Protein 5NGN (pdb70)

Structure (mmCIF, N/CA/C/O backbone):
data_5NGN
#
_entry.id   5NGN
#
_cell.length_a   19.318
_cell.length_b   54.655
_cell.length_c   42.400
_cell.angle_alpha   90.00
_cell.angle_beta   100.60
_cell.angle_gamma   90.00
#
_symmetry.space_group_name_H-M   'P 1 21 1'
#
loop_
_entity.id
_entity.type
_entity.pdbx_description
1 polymer 'lybatide 2'
2 non-polymer GLYCEROL
3 non-polymer ACETONITRILE
4 non-polymer 'TETRAETHYLENE GLYCOL'
5 water water
#
loop_
_atom_site.group_PDB
_atom_site.id
_atom_site.type_symbol
_atom_site.label_atom_id
_atom_site.label_alt_id
_atom_site.label_comp_id
_atom_site.label_asym_id
_atom_site.label_entity_id
_atom_site.label_seq_id
_atom_site.pdbx_PDB_ins_code
_atom_site.Cartn_x
_atom_site.Cartn_y
_atom_site.Cartn_z
_atom_site.occupancy
_atom_site.B_iso_or_equiv
_atom_site.auth_seq_id
_atom_site.auth_comp_id
_atom_site.auth_asym_id
_atom_site.auth_atom_id
_atom_site.pdbx_PDB_model_num
ATOM 1 N N . ASP A 1 1 ? 2.176 42.481 20.560 1.00 5.64 1 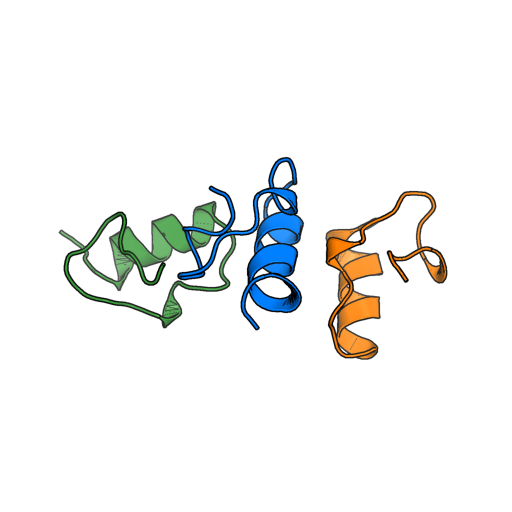ASP A N 1
ATOM 2 C CA . ASP A 1 1 ? 2.517 43.012 19.197 1.00 5.36 1 ASP A CA 1
ATOM 3 C C . ASP A 1 1 ? 2.130 44.466 19.146 1.00 4.67 1 ASP A C 1
ATOM 4 O O . ASP A 1 1 ? 1.980 45.096 20.186 1.00 4.66 1 ASP A O 1
ATOM 9 N N . SER A 1 2 ? 2.174 45.040 17.926 1.00 4.41 2 SER A N 1
ATOM 10 C CA . SER A 1 2 ? 1.879 46.472 17.788 1.00 4.49 2 SER A CA 1
ATOM 11 C C . SER A 1 2 ? 2.840 47.329 18.579 1.00 4.23 2 SER A C 1
ATOM 12 O O . SER A 1 2 ? 2.531 48.402 19.042 1.00 4.49 2 SER A O 1
ATOM 15 N N . CYS A 1 3 ? 4.064 46.806 18.731 1.00 4.07 3 CYS A N 1
ATOM 16 C CA . CYS A 1 3 ? 5.163 47.464 19.411 1.00 4.46 3 CYS A CA 1
ATOM 17 C C . CYS A 1 3 ? 5.118 47.404 20.926 1.00 4.57 3 CYS A C 1
ATOM 18 O O . CYS A 1 3 ? 5.895 48.080 21.627 1.00 5.00 3 CYS A O 1
ATOM 21 N N . SER A 1 4 ? 4.306 46.468 21.454 1.00 4.65 4 SER A N 1
ATOM 22 C CA . SER A 1 4 ? 4.217 46.286 22.880 1.00 4.73 4 SER A CA 1
ATOM 23 C C . SER A 1 4 ? 5.556 45.892 23.551 1.00 5.09 4 SER A C 1
ATOM 24 O O . SER A 1 4 ? 5.726 46.129 24.752 1.00 5.32 4 SER A O 1
ATOM 27 N N . GLU A 1 5 ? 6.414 45.242 22.782 1.00 5.11 5 GLU A N 1
ATOM 28 C CA . GLU A 1 5 ? 7.764 44.915 23.313 1.00 5.76 5 GLU A CA 1
ATOM 29 C C . GLU A 1 5 ? 8.593 46.101 23.653 1.00 6.17 5 GLU A C 1
ATOM 30 O O . GLU A 1 5 ? 9.506 45.936 24.453 1.00 7.14 5 GLU A O 1
ATOM 36 N N . TYR A 1 6 ? 8.320 47.238 23.025 1.00 5.86 6 TYR A N 1
ATOM 37 C CA . TYR A 1 6 ? 9.246 48.346 23.045 1.00 6.66 6 TYR A CA 1
ATOM 38 C C . TYR A 1 6 ? 8.685 49.679 23.448 1.00 7.61 6 TYR A C 1
ATOM 39 O O . TYR A 1 6 ? 9.437 50.598 23.754 1.00 9.12 6 TYR A O 1
ATOM 48 N N . CYS A 1 7 ? 7.334 49.840 23.445 1.00 7.32 7 CYS A N 1
ATOM 49 C CA . CYS A 1 7 ? 6.655 51.113 23.514 1.00 7.51 7 CYS A CA 1
ATOM 50 C C . CYS A 1 7 ? 5.458 51.002 24.427 1.00 7.32 7 CYS A C 1
ATOM 51 O O . CYS A 1 7 ? 4.872 49.943 24.527 1.00 7.01 7 CYS A O 1
ATOM 54 N N . SER A 1 8 ? 5.047 52.132 24.983 1.00 9.01 8 SER A N 1
ATOM 55 C CA . SER A 1 8 ? 3.731 52.171 25.634 1.00 10.27 8 SER A CA 1
ATOM 56 C C . SER A 1 8 ? 2.628 52.497 24.658 1.00 11.45 8 SER A C 1
ATOM 57 O O . SER A 1 8 ? 1.471 52.059 24.838 1.00 14.97 8 SER A O 1
ATOM 60 N N . ASN A 1 9 ? 2.921 53.197 23.597 1.00 10.14 9 ASN A N 1
ATOM 61 C CA . ASN A 1 9 ? 1.907 53.381 22.573 1.00 10.93 9 ASN A CA 1
ATOM 62 C C . ASN A 1 9 ? 1.932 52.222 21.591 1.00 8.91 9 ASN A C 1
ATOM 63 O O . ASN A 1 9 ? 2.757 51.356 21.678 1.00 7.96 9 ASN A O 1
ATOM 68 N N . ARG A 1 10 ? 0.962 52.235 20.673 1.00 8.29 10 ARG A N 1
ATOM 69 C CA . ARG A 1 10 ? 0.646 51.078 19.890 1.00 7.35 10 ARG A CA 1
ATOM 70 C C . ARG A 1 10 ? 0.557 51.416 18.438 1.00 6.90 10 ARG A C 1
ATOM 71 O O . ARG A 1 10 ? -0.187 52.341 18.025 1.00 7.90 10 ARG A O 1
ATOM 79 N N . CYS A 1 11 ? 1.286 50.651 17.635 1.00 5.96 11 CYS A N 1
ATOM 80 C CA . CYS A 1 11 ? 1.362 50.866 16.194 1.00 6.61 11 CYS A CA 1
ATOM 81 C C . CYS A 1 11 ? 1.230 49.543 15.492 1.00 5.58 11 CYS A C 1
ATOM 82 O O . CYS A 1 11 ? 2.181 48.894 15.107 1.00 5.20 11 CYS A O 1
ATOM 85 N N . PRO A 1 12 ? -0.030 49.102 15.278 1.00 5.56 12 PRO A N 1
ATOM 86 C CA . PRO A 1 12 ? -0.252 47.846 14.567 1.00 5.70 12 PRO A CA 1
ATOM 87 C C . PRO A 1 12 ? 0.256 47.784 13.141 1.00 5.61 12 PRO A C 1
ATOM 88 O O . PRO A 1 12 ? 0.511 46.731 12.629 1.00 6.32 12 PRO A O 1
ATOM 92 N N . SER A 1 13 ? 0.521 48.961 12.545 1.00 5.92 13 SER A N 1
ATOM 93 C CA . SER A 1 13 ? 1.069 49.018 11.203 1.00 6.46 13 SER A CA 1
ATOM 94 C C . SER A 1 13 ? 2.470 48.515 11.082 1.00 5.87 13 SER A C 1
ATOM 95 O O . SER A 1 13 ? 2.908 48.186 9.992 1.00 6.10 13 SER A O 1
ATOM 98 N N . CYS A 1 14 ? 3.161 48.365 12.241 1.00 5.52 14 CYS A N 1
ATOM 99 C CA . CYS A 1 14 ? 4.452 47.715 12.268 1.00 6.01 14 CYS A CA 1
ATOM 100 C C . CYS A 1 14 ? 4.416 46.189 12.238 1.00 5.66 14 CYS A C 1
ATOM 101 O O . CYS A 1 14 ? 5.495 45.560 12.041 1.00 5.82 14 CYS A O 1
ATOM 104 N N . ASP A 1 15 ? 3.228 45.609 12.422 1.00 5.66 15 ASP A N 1
ATOM 105 C CA . ASP A 1 15 ? 3.100 44.174 12.476 1.00 6.23 15 ASP A CA 1
ATOM 106 C C . ASP A 1 15 ? 3.416 43.547 11.096 1.00 7.12 15 ASP A C 1
ATOM 107 O O . ASP A 1 15 ? 3.419 44.223 10.075 1.00 7.18 15 ASP A O 1
ATOM 112 N N . GLY A 1 16 ? 3.639 42.233 11.084 1.00 8.13 16 GLY A N 1
ATOM 113 C CA . GLY A 1 16 ? 3.781 41.545 9.835 1.00 8.38 16 GLY A CA 1
ATOM 114 C C . GLY A 1 16 ? 5.107 41.690 9.168 1.00 9.26 16 GLY A C 1
ATOM 115 O O . GLY A 1 16 ? 5.215 41.493 7.953 1.00 12.06 16 GLY A O 1
ATOM 116 N N . GLN A 1 17 ? 6.158 41.894 9.937 1.00 8.47 17 GLN A N 1
ATOM 117 C CA . GLN A 1 17 ? 7.472 42.082 9.388 1.00 8.93 17 GLN A CA 1
ATOM 118 C C . GLN A 1 17 ? 8.462 41.096 10.010 1.00 9.47 17 GLN A C 1
ATOM 119 O O . GLN A 1 17 ? 8.277 40.616 11.118 1.00 11.42 17 GLN A O 1
ATOM 125 N N . THR A 1 18 ? 9.602 40.972 9.350 1.00 9.21 18 THR A N 1
ATOM 126 C CA . THR A 1 18 ? 10.699 40.248 9.944 1.00 9.70 18 THR A CA 1
ATOM 127 C C . THR A 1 18 ? 11.271 41.044 11.106 1.00 8.54 18 THR A C 1
ATOM 128 O O . THR A 1 18 ? 10.955 42.202 11.329 1.00 8.32 18 THR A O 1
ATOM 132 N N . GLN A 1 19 ? 12.114 40.418 11.903 1.00 7.80 19 GLN A N 1
ATOM 133 C CA . GLN A 1 19 ? 12.461 40.964 13.209 1.00 7.60 19 GLN A CA 1
ATOM 134 C C . GLN A 1 19 ? 13.111 42.319 13.196 1.00 6.78 19 GLN A C 1
ATOM 135 O O . GLN A 1 19 ? 12.673 43.226 13.930 1.00 6.45 19 GLN A O 1
ATOM 141 N N . THR A 1 20 ? 14.186 42.502 12.432 1.00 6.40 20 THR A N 1
ATOM 142 C CA . THR A 1 20 ? 14.850 43.805 12.506 1.00 6.53 20 THR A CA 1
ATOM 143 C C . THR A 1 20 ? 13.949 44.939 12.027 1.00 5.90 20 THR A C 1
ATOM 144 O O . THR A 1 20 ? 13.922 46.023 12.612 1.00 5.89 20 THR A O 1
ATOM 148 N N . GLN A 1 21 ? 13.208 44.679 10.939 1.00 6.17 21 GLN A N 1
ATOM 149 C CA . GLN A 1 21 ? 12.277 45.696 10.442 1.00 6.33 21 GLN A CA 1
ATOM 150 C C . GLN A 1 21 ? 11.189 46.028 11.436 1.00 5.79 21 GLN A C 1
ATOM 151 O O . GLN A 1 21 ? 10.835 47.211 11.623 1.00 5.80 21 GLN A O 1
ATOM 157 N N . TYR A 1 22 ? 10.628 45.035 12.101 1.00 5.42 22 TYR A N 1
ATOM 158 C CA . TYR A 1 22 ? 9.693 45.302 13.182 1.00 5.01 22 TYR A CA 1
ATOM 159 C C . TYR A 1 22 ? 10.287 46.193 14.261 1.00 5.16 22 TYR A C 1
ATOM 160 O O . TYR A 1 22 ? 9.688 47.191 14.680 1.00 4.94 22 TYR A O 1
ATOM 169 N N . THR A 1 23 ? 11.486 45.826 14.744 1.00 4.81 23 THR A N 1
ATOM 170 C CA . THR A 1 23 ? 12.114 46.607 15.797 1.00 4.82 23 THR A CA 1
ATOM 171 C C . THR A 1 23 ? 12.381 48.078 15.346 1.00 4.88 23 THR A C 1
ATOM 172 O O . THR A 1 23 ? 12.096 49.023 16.099 1.00 4.49 23 THR A O 1
ATOM 176 N N . LEU A 1 24 ? 12.933 48.209 14.129 1.00 4.86 24 LEU A N 1
ATOM 177 C CA . LEU A 1 24 ? 13.116 49.578 13.558 1.00 5.12 24 LEU A CA 1
ATOM 178 C C . LEU A 1 24 ? 11.843 50.378 13.502 1.00 5.14 24 LEU A C 1
ATOM 179 O O . LEU A 1 24 ? 11.776 51.511 13.957 1.00 5.25 24 LEU A O 1
ATOM 184 N N . CYS A 1 25 ? 10.782 49.727 12.980 1.00 5.06 25 CYS A N 1
ATOM 185 C CA . CYS A 1 25 ? 9.507 50.404 12.925 1.00 5.51 25 CYS A CA 1
ATOM 186 C C . CYS A 1 25 ? 9.130 50.878 14.300 1.00 4.93 25 CYS A C 1
ATOM 187 O O . CYS A 1 25 ? 8.699 52.004 14.501 1.00 5.32 25 CYS A O 1
ATOM 190 N N . CYS A 1 26 ? 9.222 50.030 15.274 1.00 4.59 26 CYS A N 1
ATOM 191 C CA . CYS A 1 26 ? 8.771 50.386 16.613 1.00 4.90 26 CYS A CA 1
ATOM 192 C C . CYS A 1 26 ? 9.600 51.462 17.256 1.00 4.94 26 CYS A C 1
ATOM 193 O O . CYS A 1 26 ? 9.055 52.397 17.810 1.00 5.60 26 CYS A O 1
ATOM 196 N N . ILE A 1 27 ? 10.915 51.323 17.207 1.00 5.07 27 ILE A N 1
ATOM 197 C CA . ILE A 1 27 ? 11.705 52.281 18.008 1.00 5.76 27 ILE A CA 1
ATOM 198 C C . ILE A 1 27 ? 11.974 53.607 17.290 1.00 6.30 27 ILE A C 1
ATOM 199 O O . ILE A 1 27 ? 12.206 54.613 17.968 1.00 7.63 27 ILE A O 1
ATOM 204 N N . ASN A 1 28 ? 11.896 53.607 15.974 1.00 6.20 28 ASN A N 1
ATOM 205 C CA . ASN A 1 28 ? 12.122 54.879 15.208 1.00 6.51 28 ASN A CA 1
ATOM 206 C C . ASN A 1 28 ? 10.889 55.554 14.702 1.00 7.26 28 ASN A C 1
ATOM 207 O O . ASN A 1 28 ? 10.901 56.738 14.405 1.00 7.88 28 ASN A O 1
ATOM 212 N N . ILE A 1 29 ? 9.797 54.809 14.538 1.00 6.16 29 ILE A N 1
ATOM 213 C CA . ILE A 1 29 ? 8.574 55.338 13.985 1.00 6.74 29 ILE A CA 1
ATOM 214 C C . ILE A 1 29 ? 7.475 55.331 15.034 1.00 6.74 29 ILE A C 1
ATOM 215 O O . ILE A 1 29 ? 6.798 56.341 15.241 1.00 8.30 29 ILE A O 1
ATOM 220 N N . CYS A 1 30 ? 7.240 54.201 15.729 1.00 6.24 30 CYS A N 1
ATOM 221 C CA . CYS A 1 30 ? 6.163 54.199 16.717 1.00 6.53 30 CYS A CA 1
ATOM 222 C C . CYS A 1 30 ? 6.453 54.998 17.967 1.00 6.58 30 CYS A C 1
ATOM 223 O O . CYS A 1 30 ? 5.617 55.845 18.372 1.00 7.58 30 CYS A O 1
ATOM 226 N N . CYS A 1 31 ? 7.606 54.797 18.580 1.00 7.38 31 CYS A N 1
ATOM 227 C CA . CYS A 1 31 ? 7.921 55.514 19.854 1.00 8.83 31 CYS A CA 1
ATOM 228 C C . CYS A 1 31 ? 9.346 56.012 19.968 1.00 9.86 31 CYS A C 1
ATOM 229 O O . CYS A 1 31 ? 10.070 55.637 20.894 1.00 11.68 31 CYS A O 1
ATOM 232 N N . PRO A 1 32 ? 9.781 56.825 19.008 1.00 10.86 32 PRO A N 1
ATOM 233 C CA . PRO A 1 32 ? 11.179 57.345 19.152 1.00 12.22 32 PRO A CA 1
ATOM 234 C C . PRO A 1 32 ? 11.381 58.280 20.408 1.00 14.82 32 PRO A C 1
ATOM 235 O O . PRO A 1 32 ? 10.381 58.927 20.732 1.00 15.82 32 PRO A O 1
ATOM 239 N N . ASP B 1 1 ? 13.495 57.442 0.211 1.00 14.93 1 ASP B N 1
ATOM 240 C CA . ASP B 1 1 ? 12.472 56.864 1.120 1.00 11.50 1 ASP B CA 1
ATOM 241 C C . ASP B 1 1 ? 12.224 55.390 0.780 1.00 9.10 1 ASP B C 1
ATOM 242 O O . ASP B 1 1 ? 12.229 54.960 -0.373 1.00 8.81 1 ASP B O 1
ATOM 247 N N . SER B 1 2 ? 12.092 54.610 1.842 1.00 7.32 2 SER B N 1
ATOM 248 C CA . SER B 1 2 ? 11.779 53.202 1.772 1.00 7.06 2 SER B CA 1
ATOM 249 C C . SER B 1 2 ? 12.793 52.368 0.978 1.00 6.25 2 SER B C 1
ATOM 250 O O . SER B 1 2 ? 12.458 51.299 0.501 1.00 6.95 2 SER B O 1
ATOM 253 N N . CYS B 1 3 ? 13.994 52.890 0.866 1.00 6.23 3 CYS B N 1
ATOM 254 C CA . CYS B 1 3 ? 15.138 52.221 0.202 1.00 6.41 3 CYS B CA 1
ATOM 255 C C . CYS B 1 3 ? 14.990 52.153 -1.294 1.00 7.40 3 CYS B C 1
ATOM 256 O O . CYS B 1 3 ? 15.714 51.385 -1.954 1.00 8.06 3 CYS B O 1
ATOM 259 N N . SER B 1 4 ? 14.189 53.019 -1.887 1.00 7.82 4 SER B N 1
ATOM 260 C CA . SER B 1 4 ? 14.053 52.981 -3.348 1.00 9.16 4 SER B CA 1
ATOM 261 C C . SER B 1 4 ? 15.374 53.258 -4.098 1.00 9.73 4 SER B C 1
ATOM 262 O O . SER B 1 4 ? 15.493 52.787 -5.295 1.00 11.23 4 SER B O 1
ATOM 265 N N . GLU B 1 5 ? 16.320 53.944 -3.522 1.00 9.53 5 GLU B N 1
ATOM 266 C CA . GLU B 1 5 ? 17.604 54.239 -4.119 1.00 10.69 5 GLU B CA 1
ATOM 267 C C . GLU B 1 5 ? 18.499 53.001 -4.236 1.00 10.39 5 GLU B C 1
ATOM 268 O O . GLU B 1 5 ? 19.413 52.968 -5.074 1.00 12.54 5 GLU B O 1
ATOM 274 N N . TYR B 1 6 ? 18.291 52.028 -3.338 1.00 7.94 6 TYR B N 1
ATOM 275 C CA . TYR B 1 6 ? 19.148 50.871 -3.157 1.00 7.63 6 TYR B CA 1
ATOM 276 C C . TYR B 1 6 ? 18.531 49.566 -3.562 1.00 7.06 6 TYR B C 1
ATOM 277 O O . TYR B 1 6 ? 19.289 48.602 -3.854 1.00 7.83 6 TYR B O 1
ATOM 286 N N . CYS B 1 7 ? 17.209 49.446 -3.525 1.00 6.63 7 CYS B N 1
ATOM 287 C CA . CYS B 1 7 ? 16.492 48.188 -3.510 1.00 6.32 7 CYS B CA 1
ATOM 288 C C . CYS B 1 7 ? 15.343 48.253 -4.485 1.00 7.65 7 CYS B C 1
ATOM 289 O O . CYS B 1 7 ? 14.791 49.344 -4.733 1.00 8.36 7 CYS B O 1
ATOM 292 N N . SER B 1 8 ? 14.970 47.124 -5.062 1.00 7.58 8 SER B N 1
ATOM 293 C CA . SER B 1 8 ? 13.735 47.015 -5.831 1.00 7.94 8 SER B CA 1
ATOM 294 C C . SER B 1 8 ? 12.528 46.676 -4.948 1.00 9.36 8 SER B C 1
ATOM 295 O O . SER B 1 8 ? 11.407 46.941 -5.357 1.00 10.74 8 SER B O 1
ATOM 298 N N . ASN B 1 9 ? 12.716 46.035 -3.776 1.00 9.39 9 ASN B N 1
ATOM 299 C CA . ASN B 1 9 ? 11.702 45.924 -2.776 1.00 9.46 9 ASN B CA 1
ATOM 300 C C . ASN B 1 9 ? 11.666 47.252 -2.001 1.00 9.04 9 ASN B C 1
ATOM 301 O O . ASN B 1 9 ? 12.420 48.193 -2.295 1.00 9.90 9 ASN B O 1
ATOM 306 N N . ARG B 1 10 ? 10.725 47.346 -1.119 1.00 9.12 10 ARG B N 1
ATOM 307 C CA . ARG B 1 10 ? 10.514 48.615 -0.346 1.00 9.22 10 ARG B CA 1
ATOM 308 C C . ARG B 1 10 ? 10.432 48.307 1.118 1.00 8.66 10 ARG B C 1
ATOM 309 O O . ARG B 1 10 ? 9.743 47.384 1.530 1.00 10.28 10 ARG B O 1
ATOM 317 N N . CYS B 1 11 ? 11.153 49.125 1.888 1.00 7.18 11 CYS B N 1
ATOM 318 C CA . CYS B 1 11 ? 11.218 48.935 3.353 1.00 7.81 11 CYS B CA 1
ATOM 319 C C . CYS B 1 11 ? 10.991 50.302 4.034 1.00 7.25 11 CYS B C 1
ATOM 320 O O . CYS B 1 11 ? 11.898 50.945 4.468 1.00 6.73 11 CYS B O 1
ATOM 323 N N . PRO B 1 12 ? 9.698 50.659 4.213 1.00 8.02 12 PRO B N 1
ATOM 324 C CA . PRO B 1 12 ? 9.402 51.889 4.928 1.00 8.07 12 PRO B CA 1
ATOM 325 C C . PRO B 1 12 ? 9.852 51.867 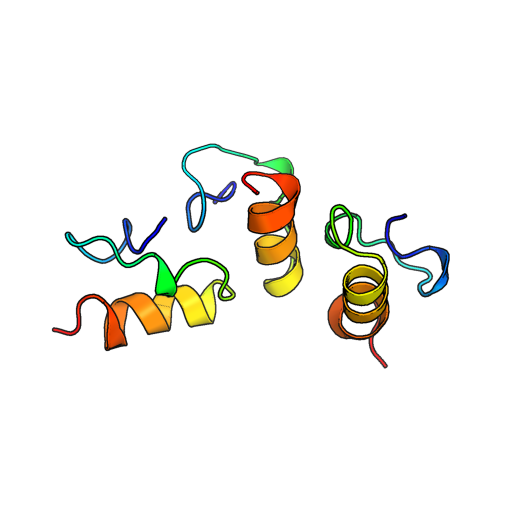6.400 1.00 7.20 12 PRO B C 1
ATOM 326 O O . PRO B 1 12 ? 10.069 52.921 6.975 1.00 6.91 12 PRO B O 1
ATOM 330 N N . SER B 1 13 ? 10.144 50.679 6.933 1.00 6.19 13 SER B N 1
ATOM 331 C CA . SER B 1 13 ? 10.719 50.624 8.260 1.00 6.66 13 SER B CA 1
ATOM 332 C C . SER B 1 13 ? 12.108 51.139 8.374 1.00 6.24 13 SER B C 1
ATOM 333 O O . SER B 1 13 ? 12.584 51.327 9.505 1.00 6.57 13 SER B O 1
ATOM 336 N N . CYS B 1 14 ? 12.790 51.405 7.260 1.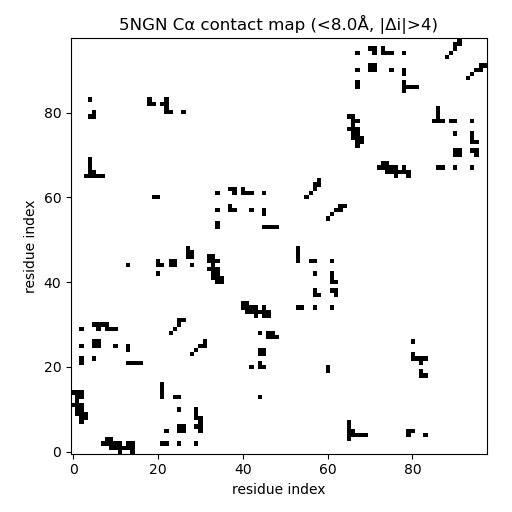00 5.40 14 CYS B N 1
ATOM 337 C CA . CYS B 1 14 ? 14.068 52.066 7.264 1.00 5.41 14 CYS B CA 1
ATOM 338 C C . CYS B 1 14 ? 13.972 53.627 7.350 1.00 5.71 14 CYS B C 1
ATOM 339 O O . CYS B 1 14 ? 14.998 54.285 7.532 1.00 5.73 14 CY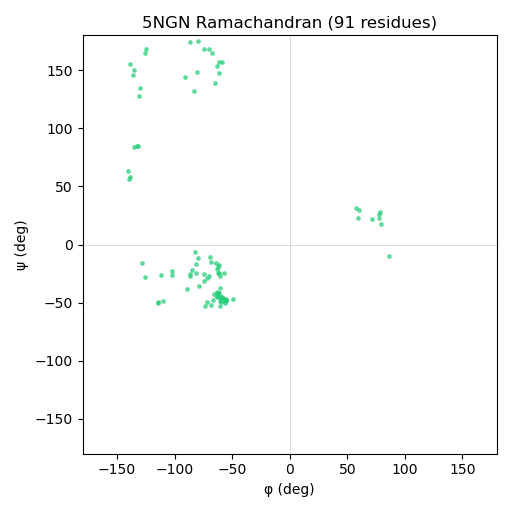S B O 1
ATOM 342 N N . ASP B 1 15 ? 12.740 54.137 7.266 1.00 6.06 15 ASP B N 1
ATOM 343 C CA . ASP B 1 15 ? 12.543 55.567 7.381 1.00 6.94 15 ASP B CA 1
ATOM 344 C C . ASP B 1 15 ? 12.698 55.996 8.809 1.00 6.75 15 ASP B C 1
ATOM 345 O O . ASP B 1 15 ? 12.745 55.207 9.719 1.00 7.90 15 ASP B O 1
ATOM 350 N N . GLY B 1 16 ? 12.788 57.285 9.023 1.00 6.18 16 GLY B N 1
ATOM 351 C CA . GLY B 1 16 ? 12.933 57.842 10.367 1.00 6.59 16 GLY B CA 1
ATOM 352 C C . GLY B 1 16 ? 14.273 57.769 11.006 1.00 6.30 16 GLY B C 1
ATOM 353 O O . GLY B 1 16 ? 14.388 57.816 12.235 1.00 7.57 16 GLY B O 1
ATOM 354 N N . GLN B 1 17 ? 15.320 57.722 10.198 1.00 5.67 17 GLN B N 1
ATOM 355 C CA . GLN B 1 17 ? 16.708 57.615 10.661 1.00 5.94 17 GLN B CA 1
ATOM 356 C C . GLN B 1 17 ? 17.593 58.717 10.115 1.00 5.97 17 GLN B C 1
ATOM 357 O O . GLN B 1 17 ? 17.229 59.402 9.142 1.00 6.67 17 GLN B O 1
ATOM 363 N N . THR B 1 18 ? 18.805 58.840 10.668 1.00 6.18 18 THR B N 1
ATOM 364 C CA . THR B 1 18 ? 19.828 59.619 10.026 1.00 6.78 18 THR B CA 1
ATOM 365 C C . THR B 1 18 ? 20.151 59.043 8.667 1.00 6.83 18 THR B C 1
ATOM 366 O O . THR B 1 18 ? 19.864 57.846 8.366 1.00 6.02 18 THR B O 1
ATOM 370 N N . GLN B 1 19 ? 20.708 59.875 7.772 1.00 6.99 19 GLN B N 1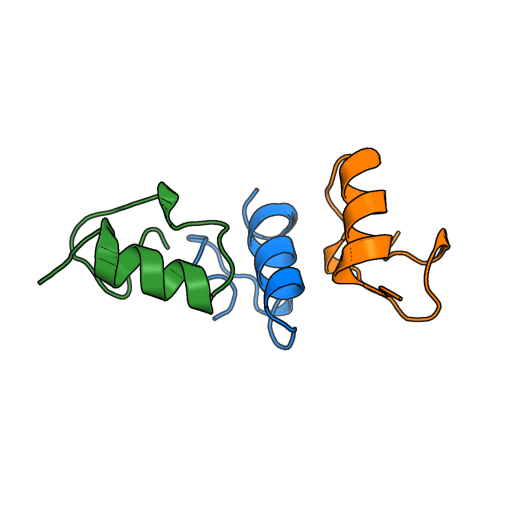
ATOM 371 C CA . GLN B 1 19 ? 20.982 59.372 6.441 1.00 8.12 19 GLN B CA 1
ATOM 372 C C . GLN B 1 19 ? 21.966 58.196 6.455 1.00 7.69 19 GLN B C 1
ATOM 373 O O . GLN B 1 19 ? 21.779 57.251 5.706 1.00 7.36 19 GLN B O 1
ATOM 379 N N . THR B 1 20 ? 22.955 58.264 7.354 1.00 7.73 20 THR B N 1
ATOM 380 C CA . THR B 1 20 ? 23.911 57.144 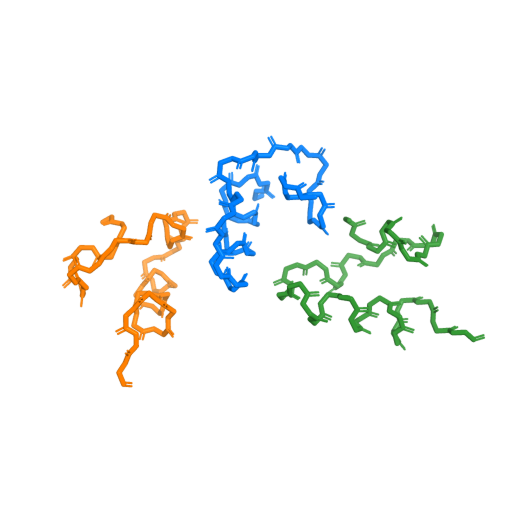7.450 1.00 8.19 20 THR B CA 1
ATOM 381 C C . THR B 1 20 ? 23.229 55.854 7.869 1.00 7.76 20 THR B C 1
ATOM 382 O O . THR B 1 20 ? 23.469 54.791 7.307 1.00 7.66 20 THR B O 1
ATOM 386 N N . GLN B 1 21 ? 22.362 55.948 8.865 1.00 6.61 21 GLN B N 1
ATOM 387 C CA . GLN B 1 21 ? 21.673 54.754 9.319 1.00 6.64 21 GLN B CA 1
ATOM 388 C C . GLN B 1 21 ? 20.619 54.260 8.349 1.00 5.67 21 GLN B C 1
ATOM 389 O O . GLN B 1 21 ? 20.387 53.049 8.237 1.00 5.96 21 GLN B O 1
ATOM 395 N N . TYR B 1 22 ? 20.015 55.160 7.563 1.00 5.17 22 TYR B N 1
ATOM 396 C CA . TYR B 1 22 ? 19.140 54.733 6.458 1.00 5.08 22 TYR B CA 1
ATOM 397 C C . TYR B 1 22 ? 19.897 53.896 5.441 1.00 5.42 22 TYR B C 1
ATOM 398 O O . TYR B 1 22 ? 19.429 52.840 5.047 1.00 5.06 22 TYR B O 1
ATOM 407 N N . THR B 1 23 ? 21.056 54.386 5.031 1.00 5.80 23 THR B N 1
AT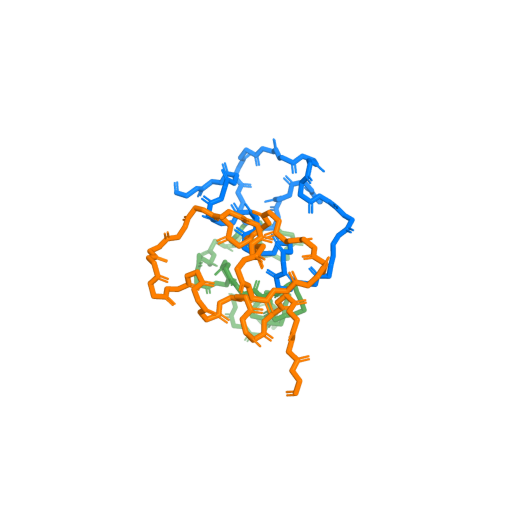OM 408 C CA . THR B 1 23 ? 21.881 53.609 4.077 1.00 6.80 23 THR B CA 1
ATOM 409 C C . THR B 1 23 ? 22.241 52.204 4.614 1.00 6.40 23 THR B C 1
ATOM 410 O O . THR B 1 23 ? 22.083 51.214 3.917 1.00 7.06 23 THR B O 1
ATOM 414 N N . LEU B 1 24 ? 22.671 52.173 5.865 1.00 6.69 24 LEU B N 1
ATOM 415 C CA . LEU B 1 24 ? 22.929 50.916 6.534 1.00 6.96 24 LEU B CA 1
ATOM 416 C C . LEU B 1 24 ? 21.745 50.022 6.522 1.00 6.49 24 LEU B C 1
ATOM 417 O O . LEU B 1 24 ? 21.792 48.838 6.247 1.00 6.33 24 LEU B O 1
ATOM 422 N N . CYS B 1 25 ? 20.567 50.544 6.863 1.00 5.82 25 CYS B N 1
ATOM 423 C CA . CYS B 1 25 ? 19.339 49.771 6.899 1.00 6.18 25 CYS B CA 1
ATOM 424 C C . CYS B 1 25 ? 19.050 49.178 5.509 1.00 5.97 25 CYS B C 1
ATOM 425 O O . CYS B 1 25 ? 18.672 48.020 5.424 1.00 5.91 25 CYS B O 1
ATOM 428 N N . CYS B 1 26 ? 19.168 50.007 4.514 1.00 6.15 26 CYS B N 1
ATOM 429 C CA . CYS B 1 26 ? 18.768 49.543 3.179 1.00 6.66 26 CYS B CA 1
ATOM 430 C C . CYS B 1 26 ? 19.680 48.420 2.696 1.00 6.92 26 CYS B C 1
ATOM 431 O O . CYS B 1 26 ? 19.154 47.442 2.158 1.00 6.66 26 CYS B O 1
ATOM 434 N N . ILE B 1 27 ? 20.998 48.592 2.939 1.00 7.41 27 ILE B N 1
ATOM 435 C CA . ILE B 1 27 ? 22.025 47.620 2.454 1.00 8.88 27 ILE B CA 1
ATOM 436 C C . ILE B 1 27 ? 22.098 46.401 3.325 1.00 9.30 27 ILE B C 1
ATOM 437 O O . ILE B 1 27 ? 22.364 45.291 2.836 1.00 10.49 27 ILE B O 1
ATOM 442 N N . ASN B 1 28 ? 21.918 46.529 4.622 1.00 8.33 28 ASN B N 1
ATOM 443 C CA . ASN B 1 28 ? 22.027 45.401 5.568 1.00 8.54 28 ASN B CA 1
ATOM 444 C C . ASN B 1 28 ? 20.755 44.644 5.800 1.00 8.61 28 ASN B C 1
ATOM 445 O O . ASN B 1 28 ? 20.768 43.441 6.071 1.00 7.91 28 ASN B O 1
ATOM 450 N N . ILE B 1 29 ? 19.619 45.365 5.854 1.00 7.15 29 ILE B N 1
ATOM 451 C CA . ILE B 1 29 ? 18.350 44.829 6.301 1.00 6.97 29 ILE B CA 1
ATOM 452 C C . ILE B 1 29 ? 17.318 44.688 5.137 1.00 6.43 29 ILE B C 1
ATOM 453 O O . ILE B 1 29 ? 16.665 43.683 5.004 1.00 7.59 29 ILE B O 1
ATOM 458 N N . CYS B 1 30 ? 17.157 45.755 4.351 1.00 6.39 30 CYS B N 1
ATOM 459 C CA . CYS B 1 30 ? 16.106 45.699 3.340 1.00 6.43 30 CYS B CA 1
ATOM 460 C C . CYS B 1 30 ? 16.452 44.791 2.176 1.00 6.40 30 CYS B C 1
ATOM 461 O O . CYS B 1 30 ? 15.643 43.942 1.830 1.00 7.40 30 CYS B O 1
ATOM 464 N N . CYS B 1 31 ? 17.605 45.017 1.573 1.00 7.02 31 CYS B N 1
ATOM 465 C CA . CYS B 1 31 ? 17.990 44.155 0.384 1.00 7.29 31 CYS B CA 1
ATOM 466 C C . CYS B 1 31 ? 19.442 43.761 0.412 1.00 8.33 31 CYS B C 1
ATOM 467 O O . CYS B 1 31 ? 20.225 44.080 -0.487 1.00 8.57 31 CYS B O 1
ATOM 470 N N . PRO B 1 32 ? 19.875 43.073 1.499 1.00 8.93 32 PRO B N 1
ATOM 471 C CA . PRO B 1 32 ? 21.254 42.627 1.529 1.00 9.12 32 PRO B CA 1
ATOM 472 C C . PRO B 1 32 ? 21.585 41.625 0.441 1.00 10.23 32 PRO B C 1
ATOM 473 O O . PRO B 1 32 ? 20.719 40.890 -0.041 1.00 9.57 32 PRO B O 1
ATOM 477 N N . SER B 1 33 ? 22.868 41.651 0.124 1.00 12.11 33 SER B N 1
ATOM 478 C CA . SER B 1 33 ? 23.404 40.654 -0.797 1.00 14.37 33 SER B CA 1
ATOM 479 C C . SER B 1 33 ? 24.698 40.096 -0.275 1.00 18.81 33 SER B C 1
ATOM 480 O O . SER B 1 33 ? 25.190 40.504 0.777 1.00 23.76 33 SER B O 1
ATOM 484 N N . ASP C 1 1 ? 7.633 45.670 26.818 1.00 8.71 1 ASP C N 1
ATOM 485 C CA . ASP C 1 1 ? 8.287 47.041 26.991 1.00 8.64 1 ASP C CA 1
ATOM 486 C C . ASP C 1 1 ? 9.122 46.891 28.252 1.00 7.52 1 ASP C C 1
ATOM 487 O O . ASP C 1 1 ? 8.579 46.626 29.332 1.00 6.90 1 ASP C O 1
ATOM 492 N N . SER C 1 2 ? 10.445 46.971 28.104 1.00 6.34 2 SER C N 1
ATOM 493 C CA . SER C 1 2 ? 11.331 46.906 29.264 1.00 6.21 2 SER C CA 1
ATOM 494 C C . SER C 1 2 ? 11.141 45.618 30.088 1.00 5.35 2 SER C C 1
ATOM 495 O O . SER C 1 2 ? 11.375 45.628 31.288 1.00 5.15 2 SER C O 1
ATOM 498 N N . CYS C 1 3 ? 10.776 44.512 29.416 1.00 5.25 3 CYS C N 1
ATOM 499 C CA . CYS C 1 3 ? 10.579 43.207 30.025 1.00 4.97 3 CYS C CA 1
ATOM 500 C C . CYS C 1 3 ? 9.276 43.046 30.778 1.00 5.40 3 CYS C C 1
ATOM 501 O O . CYS C 1 3 ? 9.140 42.072 31.514 1.00 5.73 3 CYS C O 1
ATOM 504 N N . SER C 1 4 ? 8.283 43.891 30.421 1.00 5.68 4 SER C N 1
ATOM 505 C CA . SER C 1 4 ? 6.967 43.805 31.011 1.00 6.22 4 SER C CA 1
ATOM 506 C C . SER C 1 4 ? 6.324 42.457 30.851 1.00 6.47 4 SER C C 1
ATOM 507 O O . SER C 1 4 ? 5.431 42.121 31.652 1.00 7.36 4 SER C O 1
ATOM 510 N N . GLU C 1 5 ? 6.691 41.666 29.859 1.00 5.75 5 GLU C N 1
ATOM 511 C CA . GLU C 1 5 ? 6.109 40.351 29.647 1.00 5.97 5 GLU C CA 1
ATOM 512 C C . GLU C 1 5 ? 6.700 39.236 30.518 1.00 6.31 5 GLU C C 1
ATOM 513 O O . GLU C 1 5 ? 6.140 38.122 30.598 1.00 7.87 5 GLU C O 1
ATOM 519 N N . TYR C 1 6 ? 7.885 39.505 31.103 1.00 5.07 6 TYR C N 1
ATOM 520 C CA . TYR C 1 6 ? 8.693 38.477 31.700 1.00 5.61 6 TYR C CA 1
ATOM 521 C C . TYR C 1 6 ? 9.067 38.740 33.124 1.00 4.99 6 TYR C C 1
ATOM 522 O O . TYR C 1 6 ? 9.317 37.784 33.840 1.00 5.65 6 TYR C O 1
ATOM 531 N N . CYS C 1 7 ? 9.159 40.000 33.538 1.00 5.23 7 CYS C N 1
ATOM 532 C CA . CYS C 1 7 ? 9.754 40.419 34.776 1.00 5.20 7 CYS C CA 1
ATOM 533 C C . CYS C 1 7 ? 8.923 41.469 35.467 1.00 5.66 7 CYS C C 1
ATOM 534 O O . CYS C 1 7 ? 8.346 42.329 34.800 1.00 5.93 7 CYS C O 1
ATOM 537 N N . SER C 1 8 ? 8.921 41.446 36.778 1.00 5.52 8 SER C N 1
ATOM 538 C CA A SER C 1 8 ? 8.294 42.553 37.558 0.50 5.94 8 SER C CA 1
ATOM 539 C CA B SER C 1 8 ? 8.301 42.559 37.551 0.50 6.14 8 SER C CA 1
ATOM 540 C C . SER C 1 8 ? 9.110 43.824 37.463 1.00 5.76 8 SER C C 1
ATOM 541 O O . SER C 1 8 ? 8.543 44.938 37.536 1.00 6.19 8 SER C O 1
ATOM 546 N N . ASN C 1 9 ? 10.418 43.724 37.300 1.00 5.67 9 ASN C N 1
ATOM 547 C CA . ASN C 1 9 ? 11.300 44.859 37.218 1.00 5.42 9 ASN C CA 1
ATOM 548 C C . ASN C 1 9 ? 11.529 45.357 35.770 1.00 5.92 9 ASN C C 1
ATOM 549 O O . ASN C 1 9 ? 11.583 44.531 34.831 1.00 6.40 9 ASN C O 1
ATOM 554 N N . ARG C 1 10 ? 11.646 46.671 35.609 1.00 6.30 10 ARG C N 1
ATOM 555 C CA . ARG C 1 10 ? 11.860 47.278 34.308 1.00 7.14 10 ARG C CA 1
ATOM 556 C C . ARG C 1 10 ? 13.350 47.243 33.944 1.00 6.53 10 ARG C C 1
ATOM 557 O O . ARG C 1 10 ? 14.210 47.664 34.736 1.00 6.58 10 ARG C O 1
ATOM 565 N N . CYS C 1 11 ? 13.627 46.801 32.709 1.00 5.91 11 CYS C N 1
ATOM 566 C CA . CYS C 1 11 ? 14.981 46.778 32.137 1.00 6.75 11 CYS C CA 1
ATOM 567 C C . CYS C 1 11 ? 14.986 47.386 30.757 1.00 7.00 11 CYS C C 1
ATOM 568 O O . CYS C 1 11 ? 14.896 46.688 29.748 1.00 6.70 11 CYS C O 1
ATOM 571 N N . PRO C 1 12 ? 15.094 48.735 30.677 1.00 7.95 12 PRO C N 1
ATOM 572 C CA . PRO C 1 12 ? 15.078 49.379 29.366 1.00 8.83 12 PRO C CA 1
ATOM 573 C C . PRO C 1 12 ? 16.220 48.989 28.449 1.00 8.67 12 PRO C C 1
ATOM 574 O O . PRO C 1 12 ? 16.049 49.084 27.200 1.00 8.17 12 PRO C O 1
ATOM 578 N N . SER C 1 13 ? 17.311 48.455 28.990 1.00 7.55 13 SER C N 1
ATOM 579 C CA . SER C 1 13 ? 18.389 47.973 28.108 1.00 7.95 13 SER C CA 1
ATOM 580 C C . SER C 1 13 ? 18.018 46.837 27.193 1.00 7.72 13 SER C C 1
ATOM 581 O O . SER C 1 13 ? 18.656 46.624 26.150 1.00 7.86 13 SER C O 1
ATOM 584 N N . CYS C 1 14 ? 16.967 46.093 27.506 1.00 6.44 14 CYS C N 1
ATOM 585 C CA . CYS C 1 14 ? 16.509 45.070 26.602 1.00 6.30 14 CYS C CA 1
ATOM 586 C C . CYS C 1 14 ? 15.786 45.628 25.386 1.00 6.06 14 CYS C C 1
ATOM 587 O O . CYS C 1 14 ? 15.705 44.996 24.343 1.00 6.08 14 CYS C O 1
ATOM 590 N N . ASP C 1 15 ? 15.202 46.852 25.523 1.00 6.08 15 ASP C N 1
ATOM 591 C CA . ASP C 1 15 ? 14.495 47.466 24.429 1.00 6.87 15 ASP C CA 1
ATOM 592 C C . ASP C 1 15 ? 15.381 47.733 23.234 1.00 5.63 15 ASP C C 1
ATOM 593 O O . ASP C 1 15 ? 16.548 47.964 23.390 1.00 6.56 15 ASP C O 1
ATOM 598 N N . GLY C 1 16 ? 14.826 47.650 22.030 1.00 5.14 16 GLY C N 1
ATOM 599 C CA . GLY C 1 16 ? 15.544 47.967 20.826 1.00 5.15 16 GLY C CA 1
ATOM 600 C C . GLY C 1 16 ? 16.318 46.844 20.268 1.00 5.16 16 GLY C C 1
ATOM 601 O O . GLY C 1 16 ? 16.867 46.937 19.188 1.00 4.83 16 GLY C O 1
ATOM 602 N N . GLN C 1 17 ? 16.436 45.750 21.042 1.00 5.15 17 GLN C N 1
ATOM 603 C CA . GLN C 1 17 ? 16.971 44.483 20.536 1.00 5.02 17 GLN C CA 1
ATOM 604 C C . GLN C 1 17 ? 15.851 43.762 19.774 1.00 5.37 17 GLN C C 1
ATOM 605 O O . GLN C 1 17 ? 14.669 43.961 20.113 1.00 5.77 17 GLN C O 1
ATOM 611 N N . THR C 1 18 ? 16.206 42.983 18.742 1.00 4.97 18 THR C N 1
ATOM 612 C CA . THR C 1 18 ? 15.177 42.239 18.033 1.00 5.72 18 THR C CA 1
ATOM 613 C C . THR C 1 18 ? 14.424 41.307 18.958 1.00 5.78 18 THR C C 1
ATOM 614 O O . THR C 1 18 ? 14.970 40.943 20.000 1.00 5.85 18 THR C O 1
ATOM 618 N N . GLN C 1 19 ? 13.201 40.925 18.610 1.00 5.88 19 GLN C N 1
ATOM 619 C CA . GLN C 1 19 ? 12.357 40.177 19.532 1.00 6.59 19 GLN C CA 1
ATOM 620 C C . GLN C 1 19 ? 13.046 38.991 20.171 1.00 6.89 19 GLN C C 1
ATOM 621 O O . GLN C 1 19 ? 12.945 38.794 21.395 1.00 6.43 19 GLN C O 1
ATOM 627 N N . THR C 1 20 ? 13.743 38.163 19.396 1.00 6.77 20 THR C N 1
ATOM 628 C CA . THR C 1 20 ? 14.396 36.985 19.984 1.00 7.12 20 THR C CA 1
ATOM 629 C C . THR C 1 20 ? 15.424 37.435 21.058 1.00 5.96 20 THR C C 1
ATOM 630 O O . THR C 1 20 ? 15.512 36.849 22.153 1.00 6.41 20 THR C O 1
ATOM 634 N N . GLN C 1 21 ? 16.211 38.459 20.755 1.00 5.36 21 GLN C N 1
ATOM 635 C CA . GLN C 1 21 ? 17.212 38.932 21.631 1.00 5.11 21 GLN C CA 1
ATOM 636 C C . GLN C 1 21 ? 16.669 39.728 22.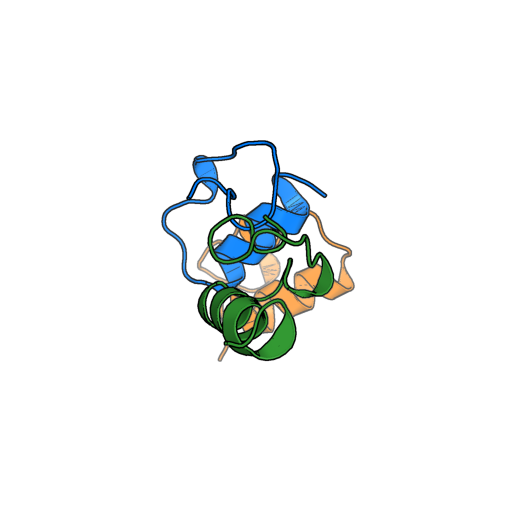829 1.00 4.88 21 GLN C C 1
ATOM 637 O O . GLN C 1 21 ? 17.238 39.711 23.923 1.00 4.68 21 GLN C O 1
ATOM 643 N N . TYR C 1 22 ? 15.555 40.411 22.613 1.00 4.73 22 TYR C N 1
ATOM 644 C CA . TYR C 1 22 ? 14.810 41.084 23.694 1.00 4.76 22 TYR C CA 1
ATOM 645 C C . TYR C 1 22 ? 14.378 40.036 24.724 1.00 4.53 22 TYR C C 1
ATOM 646 O O . TYR C 1 22 ? 14.634 40.216 25.906 1.00 4.28 22 TYR C O 1
ATOM 655 N N . THR C 1 23 ? 13.778 38.958 24.267 1.00 4.64 23 THR C N 1
ATOM 656 C CA . THR C 1 23 ? 13.352 37.880 25.164 1.00 5.05 23 THR C CA 1
ATOM 657 C C . THR C 1 23 ? 14.549 37.335 25.940 1.00 4.67 23 THR C C 1
ATOM 658 O O . THR C 1 23 ? 14.512 37.172 27.165 1.00 4.76 23 THR C O 1
ATOM 662 N N . LEU C 1 24 ? 15.663 37.047 25.226 1.00 4.61 24 LEU C N 1
ATOM 663 C CA . LEU C 1 24 ? 16.853 36.509 25.867 1.00 5.32 24 LEU C CA 1
ATOM 664 C C . LEU C 1 24 ? 17.417 37.480 26.907 1.00 4.74 24 LEU C C 1
ATOM 665 O O . LEU C 1 24 ? 17.842 37.092 28.007 1.00 4.90 24 LEU C O 1
ATOM 670 N N . CYS C 1 25 ? 17.451 38.767 26.595 1.00 4.50 25 CYS C N 1
ATOM 671 C CA . CYS C 1 25 ? 17.885 39.774 27.527 1.00 5.02 25 CYS C CA 1
ATOM 672 C C . CYS C 1 25 ? 17.014 39.767 28.782 1.00 4.35 25 CYS C C 1
ATOM 673 O O . CYS C 1 25 ? 17.481 39.802 29.925 1.00 4.26 25 CYS C O 1
ATOM 676 N N . CYS C 1 26 ? 15.731 39.701 28.578 1.00 4.13 26 CYS C N 1
ATOM 677 C CA . CYS C 1 26 ? 14.841 39.706 29.714 1.00 4.41 26 CYS C CA 1
ATOM 678 C C . CYS C 1 26 ? 14.990 38.525 30.631 1.00 4.38 26 CYS C C 1
ATOM 679 O O . CYS C 1 26 ? 15.033 38.665 31.867 1.00 4.74 26 CYS C O 1
ATOM 682 N N . ILE C 1 27 ? 15.079 37.339 30.057 1.00 4.57 27 ILE C N 1
ATOM 683 C CA . ILE C 1 27 ? 15.143 36.131 30.879 1.00 5.77 27 ILE C CA 1
ATOM 684 C C . ILE C 1 27 ? 16.518 35.837 31.421 1.00 5.61 27 ILE C C 1
ATOM 685 O O . ILE C 1 27 ? 16.657 35.192 32.497 1.00 6.88 27 ILE C O 1
ATOM 690 N N . ASN C 1 28 ? 17.570 36.318 30.771 1.00 5.54 28 ASN C N 1
ATOM 691 C CA . ASN C 1 28 ? 18.911 36.004 31.232 1.00 5.85 28 ASN C CA 1
ATOM 692 C C . ASN C 1 28 ? 19.572 37.148 32.002 1.00 6.78 28 ASN C C 1
ATOM 693 O O . ASN C 1 28 ? 20.480 36.906 32.828 1.00 10.05 28 ASN C O 1
ATOM 698 N N . ILE C 1 29 ? 19.188 38.387 31.751 1.00 5.48 29 ILE C N 1
ATOM 699 C CA . ILE C 1 29 ? 19.825 39.559 32.372 1.00 5.98 29 ILE C CA 1
ATOM 700 C C . ILE C 1 29 ? 18.842 40.292 33.296 1.00 5.49 29 ILE C C 1
ATOM 701 O O . ILE C 1 29 ? 19.159 40.620 34.444 1.00 5.92 29 ILE C O 1
ATOM 706 N N . CYS C 1 30 ? 17.650 40.583 32.811 1.00 5.11 30 CYS C N 1
ATOM 707 C CA . CYS C 1 30 ? 16.711 41.394 33.614 1.00 4.98 30 CYS C CA 1
ATOM 708 C C . CYS C 1 30 ? 16.209 40.667 34.824 1.00 4.79 30 CYS C C 1
ATOM 709 O O . CYS C 1 30 ? 16.294 41.188 35.946 1.00 5.68 30 CYS C O 1
ATOM 712 N N . CYS C 1 31 ? 15.687 39.443 34.642 1.00 5.03 31 CYS C N 1
ATOM 713 C CA . CYS C 1 31 ? 15.166 38.683 35.777 1.00 5.37 31 CYS C CA 1
ATOM 714 C C . CYS C 1 31 ? 15.483 37.201 35.716 1.00 5.98 31 CYS C C 1
ATOM 715 O O . CYS C 1 31 ? 14.582 36.381 35.698 1.00 6.58 31 CYS C O 1
ATOM 718 N N . PRO C 1 32 ? 16.777 36.856 35.756 1.00 6.02 32 PRO C N 1
ATOM 719 C CA . PRO C 1 32 ? 17.114 35.446 35.721 1.00 6.56 32 PRO C CA 1
ATOM 720 C C . PRO C 1 32 ? 16.618 34.733 36.955 1.00 7.47 32 PRO C C 1
ATOM 721 O O . PRO C 1 32 ? 16.622 35.276 38.053 1.00 8.44 32 PRO C O 1
ATOM 725 N N . SER C 1 33 ? 16.096 33.533 36.753 1.00 9.27 33 SER C N 1
ATOM 726 C CA . SER C 1 33 ? 15.567 32.744 37.887 1.00 10.52 33 SER C CA 1
ATOM 727 C C . SER C 1 33 ? 16.534 32.502 39.048 1.00 13.20 33 SER C C 1
ATOM 728 O O . SER C 1 33 ? 16.086 32.350 40.194 1.00 16.54 33 SER C O 1
#

Sequence (98 aa):
DSCSEYCSNRCPSCDGQTQTQYTLCCINICCPDSCSEYCSNRCPSCDGQTQTQYTLCCINICCPSDSCSEYCSSNRCPSCDGQTQTQYTLCCINICCPS

Organism: Lycium barbarum (NCBI:txid112863)

B-factor: mean 11.88, std 9.8, range [4.07, 66.24]

Radius of gyration: 14.26 Å; Cα contacts (8 Å, |Δi|>4): 179; chains: 3; bounding box: 24×27×44 Å

Solvent-accessible surface area: 5615 Å² total; per-residue (Å²): 114,13,0,29,25,12,3,99,68,126,29,84,114,2,53,86,60,100,70,48,27,8,6,24,12,0,59,39,84,13,42,128,116,14,0,57,109,93,13,120,74,131,3,75,4,0,40,58,46,86,126,99,96,11,38,92,6,0,90,80,57,10,42,79,175,42,2,0,77,86,95,16,127,67,178,20,74,87,0,41,31,67,36,57,70,85,2,40,75,7,0,78,94,127,13,44,79,177

Secondary structure (DSSP, 8-state):
-TTTTT-SS--GGG-SS-HHHHHHIIIIII--/-TTTTT-SS--GGG-SS-HHHHHHHIIIIIS--/-TTTTT-SS--GGGTTS-HHHHHHHIIIIIS--

Nearest PDB structures (foldseek):
  5ngn-assembly3_C  TM=1.005E+00  e=1.369E-05  Lycium barbarum
  5ngn-assembly1_A  TM=9.914E-01  e=3.110E-05  Lycium barbarum
  5ngn-assembly3_C  TM=1.031E+00  e=8.241E-06  Lycium barbarum
  5ngn-assembly1_A  TM=9.891E-01  e=5.124E-05  Lycium barbarum
  5ngn-assembly1_A  TM=1.032E+00  e=2.161E-05  Lycium barbarum

Foldseek 3Di:
DQLPVPDPDGHCVLPDDDDVSSVCCNPVPVPD/DQLPVPDPDGHCVLPDDDPVSSVVCSQPPVDDD/DQLPVPDPDGHCVLPPDPPVSSVVCNQPPVDDD